Protein AF-A0A3D1H1G9-F1 (afdb_monomer_lite)

Secondary structure (DSSP, 8-state):
---EEEEEEEEEEEEE--TTS--EEEEEEEEEEEETT-SSEEEE--GGGTTTS-GGGEEEEEEETTTEEEEEESS-EEEEETTS-EEEEE-S--EEEEE-SSEEEEEETTEEEEEETTS-EEEEEEPPHHHHHHHHHHH-S----

Foldseek 3Di:
DFFFDDKDKAKDWDWDDDPPDDTDIKIFIFMWTDGVPDPGTDTAGQPVRIRVDDRQQFDDKADAAGFWIWTHGQFWIWIAGNNRDTLDIDDDDFDFQAHDNFWTWGDDPQKIWIAGSNRDTPDMDGHDPVRQVVSCVVVNHIPDD

pLDDT: mean 88.68, std 8.04, range [53.34, 97.0]

Radius of gyration: 16.79 Å; chains: 1; bounding box: 42×25×56 Å

Sequence (145 aa):
MKKIEDITVKMNSFGAYSPNDKQRKIFYPDIKVKYVGSKKKHSICIEQLIGRFKAEDLKSVAIIGDYYFILLFKIEWDIISSDGVLVKSMGPCGQIVGSDENSFTVRHHGVLTGYNIKGEILGERMLTPEEIAMCDEEFGKEIDE

Structure (mmCIF, N/CA/C/O backbone):
data_AF-A0A3D1H1G9-F1
#
_entry.id   AF-A0A3D1H1G9-F1
#
loop_
_atom_site.group_PDB
_atom_site.id
_atom_site.type_symbol
_atom_site.label_atom_id
_atom_site.label_alt_id
_atom_site.label_comp_id
_atom_site.label_asym_id
_atom_site.label_entity_id
_atom_site.label_seq_id
_atom_site.pdbx_PDB_ins_code
_atom_site.Cartn_x
_atom_site.Cartn_y
_atom_site.Cartn_z
_atom_site.occupancy
_atom_site.B_iso_or_equiv
_atom_site.auth_seq_id
_atom_site.auth_comp_id
_atom_site.auth_asym_id
_atom_site.auth_atom_id
_atom_site.pdbx_PDB_model_num
ATOM 1 N N . MET A 1 1 ? -15.861 -8.479 5.149 1.00 80.25 1 MET A N 1
ATOM 2 C CA . MET A 1 1 ? -15.251 -7.430 4.317 1.00 80.25 1 MET A CA 1
ATOM 3 C C . MET A 1 1 ? -16.271 -6.381 3.919 1.00 80.25 1 MET A C 1
ATOM 5 O O . MET A 1 1 ? -17.341 -6.719 3.420 1.00 80.25 1 MET A O 1
ATOM 9 N N . LYS A 1 2 ? -15.971 -5.115 4.208 1.00 89.25 2 LYS A N 1
ATOM 10 C CA . LYS A 1 2 ? -16.813 -3.955 3.875 1.00 89.25 2 LYS A CA 1
ATOM 11 C C . LYS A 1 2 ? -16.176 -3.198 2.717 1.00 89.25 2 LYS A C 1
ATOM 13 O O . LYS A 1 2 ? -14.962 -3.023 2.722 1.00 89.25 2 LYS A O 1
ATOM 18 N N . LYS A 1 3 ? -16.993 -2.720 1.773 1.00 94.50 3 LYS A N 1
ATOM 19 C CA . LYS A 1 3 ? -16.491 -1.931 0.644 1.00 94.50 3 LYS A CA 1
ATOM 20 C C . LYS A 1 3 ? -15.820 -0.657 1.139 1.00 94.50 3 LYS A C 1
ATOM 22 O O . LYS A 1 3 ? -16.415 0.080 1.931 1.00 94.50 3 LYS A O 1
ATOM 27 N N . ILE A 1 4 ? -14.602 -0.424 0.687 1.00 94.75 4 ILE A N 1
ATOM 28 C CA . ILE A 1 4 ? -13.795 0.746 0.992 1.00 94.75 4 ILE A CA 1
ATOM 29 C C . ILE A 1 4 ? -14.243 1.882 0.072 1.00 94.75 4 ILE A C 1
ATOM 31 O O . ILE A 1 4 ? -14.407 1.702 -1.125 1.00 94.75 4 ILE A O 1
ATOM 35 N N . GLU A 1 5 ? -14.468 3.053 0.653 1.00 94.81 5 GLU A N 1
ATOM 36 C CA . GLU A 1 5 ? -14.762 4.290 -0.073 1.00 94.81 5 GLU A CA 1
ATOM 37 C C . GLU A 1 5 ? -13.530 5.201 -0.116 1.00 94.81 5 GLU A C 1
ATOM 39 O O . GLU A 1 5 ? -13.273 5.856 -1.117 1.00 94.81 5 GLU A O 1
ATOM 44 N N . ASP A 1 6 ? -12.780 5.269 0.986 1.00 94.50 6 ASP A N 1
ATOM 45 C CA . ASP A 1 6 ? -11.625 6.153 1.130 1.00 94.50 6 ASP A CA 1
ATOM 46 C C . ASP A 1 6 ? -10.678 5.627 2.215 1.00 94.50 6 ASP A C 1
ATOM 48 O O . ASP A 1 6 ? -11.114 4.992 3.185 1.00 94.50 6 ASP A O 1
ATOM 52 N N . ILE A 1 7 ? -9.387 5.929 2.085 1.00 95.06 7 ILE A N 1
ATOM 53 C CA . ILE A 1 7 ? -8.357 5.557 3.052 1.00 95.06 7 ILE A CA 1
ATOM 54 C C . ILE A 1 7 ? -7.460 6.749 3.337 1.00 95.06 7 ILE A C 1
ATOM 56 O O . ILE A 1 7 ? -6.988 7.454 2.454 1.00 95.06 7 ILE A O 1
ATOM 60 N N . THR A 1 8 ? -7.168 6.947 4.615 1.00 94.25 8 THR A N 1
ATOM 61 C CA . THR A 1 8 ? -6.133 7.877 5.050 1.00 94.25 8 THR A CA 1
ATOM 62 C C . THR A 1 8 ? -5.156 7.149 5.940 1.00 94.25 8 THR A C 1
ATOM 64 O O . THR A 1 8 ? -5.565 6.489 6.891 1.00 94.25 8 THR A O 1
ATOM 67 N N . VAL A 1 9 ? -3.869 7.307 5.658 1.00 94.50 9 VAL A N 1
ATOM 68 C CA . VAL A 1 9 ? -2.802 6.689 6.440 1.00 94.50 9 VAL A CA 1
ATOM 69 C C . VAL A 1 9 ? -1.869 7.772 6.924 1.00 94.50 9 VAL A C 1
ATOM 71 O O . VAL A 1 9 ? -1.505 8.681 6.179 1.00 94.50 9 VAL A O 1
ATOM 74 N N . LYS A 1 10 ? -1.491 7.677 8.194 1.00 92.88 10 LYS A N 1
ATOM 75 C CA . LYS A 1 10 ? -0.476 8.534 8.787 1.00 92.88 10 LYS A CA 1
ATOM 76 C C . LYS A 1 10 ? 0.495 7.684 9.582 1.00 92.88 10 LYS A C 1
ATOM 78 O O . LYS A 1 10 ? 0.080 6.888 10.417 1.00 92.88 10 LYS A O 1
ATOM 83 N N . MET A 1 11 ? 1.787 7.913 9.387 1.00 93.94 11 MET A N 1
ATOM 84 C CA . MET A 1 11 ? 2.800 7.318 10.249 1.00 93.94 11 MET A CA 1
ATOM 85 C C . MET A 1 11 ? 2.835 8.061 11.586 1.00 93.94 11 MET A C 1
ATOM 87 O O . MET A 1 11 ? 3.208 9.235 11.660 1.00 93.94 11 MET A O 1
ATOM 91 N N . ASN A 1 12 ? 2.423 7.372 12.645 1.00 93.00 12 ASN A N 1
ATOM 92 C CA . ASN A 1 12 ? 2.521 7.838 14.020 1.00 93.00 12 ASN A CA 1
ATOM 93 C C . ASN A 1 12 ? 3.693 7.145 14.718 1.00 93.00 12 ASN A C 1
ATOM 95 O O . ASN A 1 12 ? 4.363 6.276 14.162 1.00 93.00 12 ASN A O 1
ATOM 99 N N . SER A 1 13 ? 3.974 7.562 15.948 1.00 92.56 13 SER A N 1
ATOM 100 C CA . SER A 1 13 ? 5.076 7.004 16.719 1.00 92.56 13 SER A CA 1
ATOM 101 C C . SER A 1 13 ? 4.823 7.067 18.210 1.00 92.56 13 SER A C 1
ATOM 103 O O . SER A 1 13 ? 4.191 8.014 18.679 1.00 92.56 13 SER A O 1
ATOM 105 N N . PHE A 1 14 ? 5.415 6.141 18.949 1.00 91.12 14 PHE A N 1
ATOM 106 C CA . PHE A 1 14 ? 5.493 6.176 20.403 1.00 91.12 14 PHE A CA 1
ATOM 107 C C . PHE A 1 14 ? 6.935 5.939 20.864 1.00 91.12 14 PHE A C 1
ATOM 109 O O . PHE A 1 14 ? 7.760 5.380 20.138 1.00 91.12 14 PHE A O 1
ATOM 116 N N . GLY A 1 15 ? 7.262 6.420 22.062 1.00 88.81 15 GLY A N 1
ATOM 117 C CA . GLY A 1 15 ? 8.548 6.141 22.692 1.00 88.81 15 GLY A CA 1
ATOM 118 C C . GLY A 1 15 ? 8.506 4.793 23.402 1.00 88.81 15 GLY A C 1
ATOM 119 O O . GLY A 1 15 ? 7.584 4.541 24.173 1.00 88.81 15 GLY A O 1
ATOM 120 N N . ALA A 1 16 ? 9.510 3.955 23.175 1.00 82.62 16 ALA A N 1
ATOM 121 C CA . ALA A 1 16 ? 9.733 2.729 23.925 1.00 82.62 16 ALA A CA 1
ATOM 122 C C . ALA A 1 16 ? 11.033 2.845 24.727 1.00 82.62 16 ALA A C 1
ATOM 124 O O . ALA A 1 16 ? 12.077 3.249 24.204 1.00 82.62 16 ALA A O 1
ATOM 125 N N . TYR A 1 17 ? 10.953 2.493 26.009 1.00 76.81 17 TYR A N 1
ATOM 126 C CA . TYR A 1 17 ? 12.109 2.389 26.889 1.00 76.81 17 TYR A CA 1
ATOM 127 C C . TYR A 1 17 ? 12.576 0.939 26.918 1.00 76.81 17 TYR A C 1
ATOM 129 O O . TYR A 1 17 ? 11.800 0.039 27.226 1.00 76.81 17 TYR A O 1
ATOM 137 N N . SER A 1 18 ? 13.851 0.727 26.609 1.00 64.88 18 SER A N 1
ATOM 138 C CA . SER A 1 18 ? 14.534 -0.533 26.881 1.00 64.88 18 SER A CA 1
ATOM 139 C C . SER A 1 18 ? 15.472 -0.300 28.070 1.00 64.88 18 SER A C 1
ATOM 141 O O . SER A 1 18 ? 16.155 0.726 28.073 1.00 64.88 18 SER A O 1
ATOM 143 N N . PRO A 1 19 ? 15.529 -1.200 29.074 1.00 66.06 19 PRO A N 1
ATOM 144 C CA . PRO A 1 19 ? 16.306 -0.997 30.302 1.00 66.06 19 PRO A CA 1
ATOM 145 C C . PRO A 1 19 ? 17.793 -0.669 30.087 1.00 66.06 19 PRO A C 1
ATOM 147 O O . PRO A 1 19 ? 18.409 -0.072 30.961 1.00 66.06 19 PRO A O 1
ATOM 150 N N . ASN A 1 20 ? 18.349 -1.023 28.922 1.00 69.44 20 ASN A N 1
ATOM 151 C CA . ASN A 1 20 ? 19.767 -0.855 28.587 1.00 69.44 20 ASN A CA 1
ATOM 152 C C . ASN A 1 20 ? 20.024 0.091 27.402 1.00 69.44 20 ASN A C 1
ATOM 154 O O . ASN A 1 20 ? 21.139 0.122 26.887 1.00 69.44 20 ASN A O 1
ATOM 158 N N . ASP A 1 21 ? 19.020 0.834 26.932 1.00 61.75 21 ASP A N 1
ATOM 159 C CA . ASP A 1 21 ? 19.120 1.564 25.668 1.00 61.75 21 ASP A CA 1
ATOM 160 C C . ASP A 1 21 ? 18.569 2.991 25.757 1.00 61.75 21 ASP A C 1
ATOM 162 O O . ASP A 1 21 ? 17.674 3.294 26.549 1.00 61.75 21 ASP A O 1
ATOM 166 N N . LYS A 1 22 ? 19.083 3.883 24.899 1.00 66.00 22 LYS A N 1
ATOM 167 C CA . LYS A 1 22 ? 18.482 5.214 24.706 1.00 66.00 22 LYS A CA 1
ATOM 168 C C . LYS A 1 22 ? 17.040 5.037 24.218 1.00 66.00 22 LYS A C 1
ATOM 170 O O . LYS A 1 22 ? 16.770 4.135 23.428 1.00 66.00 22 LYS A O 1
ATOM 175 N N . GLN A 1 23 ? 16.128 5.904 24.669 1.00 71.38 23 GLN A N 1
ATOM 176 C CA . GLN A 1 23 ? 14.717 5.908 24.261 1.00 71.38 23 GLN A CA 1
ATOM 177 C C . GLN A 1 23 ? 14.596 5.743 22.737 1.00 71.38 23 GLN A C 1
ATOM 179 O O . GLN A 1 23 ? 15.101 6.574 21.978 1.00 71.38 23 GLN A O 1
ATOM 184 N N . ARG A 1 24 ? 13.941 4.668 22.285 1.00 83.06 24 ARG A N 1
ATOM 185 C CA . ARG A 1 24 ? 13.747 4.394 20.856 1.00 83.06 24 ARG A CA 1
ATOM 186 C C . ARG A 1 24 ? 12.355 4.841 20.437 1.00 83.06 24 ARG A C 1
ATOM 188 O O . ARG A 1 24 ? 11.373 4.589 21.131 1.00 83.06 24 ARG A O 1
ATOM 195 N N . LYS A 1 25 ? 12.270 5.516 19.293 1.00 89.31 25 LYS A N 1
ATOM 196 C CA . LYS A 1 25 ? 11.001 5.911 18.680 1.00 89.31 25 LYS A CA 1
ATOM 197 C C . LYS A 1 25 ? 10.532 4.776 17.774 1.00 89.31 25 LYS A C 1
ATOM 199 O O . LYS A 1 25 ? 11.193 4.479 16.785 1.00 89.31 25 LYS A O 1
ATOM 204 N N . ILE A 1 26 ? 9.421 4.143 18.133 1.00 91.62 26 ILE A N 1
ATOM 205 C CA . ILE A 1 26 ? 8.787 3.089 17.338 1.00 91.62 26 ILE A CA 1
ATOM 206 C C . ILE A 1 26 ? 7.676 3.734 16.521 1.00 91.62 26 ILE A C 1
ATOM 208 O O . ILE A 1 26 ? 6.853 4.472 17.063 1.00 91.62 26 ILE A O 1
ATOM 212 N N . PHE A 1 27 ? 7.679 3.485 15.217 1.00 93.50 27 PHE A N 1
ATOM 213 C CA . PHE A 1 27 ? 6.706 4.028 14.276 1.00 93.50 27 PHE A CA 1
ATOM 214 C C . PHE A 1 27 ? 5.666 2.975 13.898 1.00 93.50 27 PHE A C 1
ATOM 216 O O . PHE A 1 27 ? 5.946 1.781 13.945 1.00 93.50 27 PHE A O 1
ATOM 223 N N . TYR A 1 28 ? 4.465 3.412 13.540 1.00 92.94 28 TYR A N 1
ATOM 224 C CA . TYR A 1 28 ? 3.392 2.536 13.077 1.00 92.94 28 TYR A CA 1
ATOM 225 C C . TYR A 1 28 ? 2.422 3.303 12.165 1.00 92.94 28 TYR A C 1
ATOM 227 O O . TYR A 1 28 ? 2.249 4.516 12.348 1.00 92.94 28 TYR A O 1
ATOM 235 N N . PRO A 1 29 ? 1.769 2.628 11.206 1.00 93.88 29 PRO A N 1
ATOM 236 C CA . PRO A 1 29 ? 0.727 3.243 10.398 1.00 93.88 29 PRO A CA 1
ATOM 237 C C . PRO A 1 29 ? -0.591 3.328 11.188 1.00 93.88 29 PRO A C 1
ATOM 239 O O . PRO A 1 29 ? -1.151 2.315 11.597 1.00 93.88 29 PRO A O 1
ATOM 242 N N . ASP A 1 30 ? -1.103 4.542 11.393 1.00 93.44 30 ASP A N 1
ATOM 243 C CA . ASP A 1 30 ? -2.493 4.794 11.792 1.00 93.44 30 ASP A CA 1
ATOM 244 C C . ASP A 1 30 ? -3.345 4.872 10.526 1.00 93.44 30 ASP A C 1
ATOM 246 O O . ASP A 1 30 ? -3.263 5.839 9.759 1.00 93.44 30 ASP A O 1
ATOM 250 N N . ILE A 1 31 ? -4.124 3.819 10.292 1.00 95.44 31 ILE A N 1
ATOM 251 C CA . ILE A 1 31 ? -4.928 3.647 9.087 1.00 95.44 31 ILE A CA 1
ATOM 252 C C . ILE A 1 31 ? -6.373 3.978 9.426 1.00 95.44 31 ILE A C 1
ATOM 254 O O . ILE A 1 31 ? -6.962 3.414 10.344 1.00 95.44 31 ILE A O 1
ATOM 258 N N . LYS A 1 32 ? -6.974 4.883 8.661 1.00 95.62 32 LYS A N 1
ATOM 259 C CA . LYS A 1 32 ? -8.375 5.279 8.791 1.00 95.62 32 LYS A CA 1
ATOM 260 C C . LYS A 1 32 ? -9.117 4.954 7.511 1.00 95.62 32 LYS A C 1
ATOM 262 O O . LYS A 1 32 ? -8.904 5.609 6.494 1.00 95.62 32 LYS A O 1
ATOM 267 N N . VAL A 1 33 ? -10.029 3.995 7.592 1.00 96.12 33 VAL A N 1
ATOM 268 C CA . VAL A 1 33 ? -10.814 3.509 6.455 1.00 96.12 33 VAL A CA 1
ATOM 269 C C . VAL A 1 33 ? -12.237 4.047 6.537 1.00 96.12 33 VAL A C 1
ATOM 271 O O . VAL A 1 33 ? -12.926 3.889 7.550 1.00 96.12 33 VAL A O 1
ATOM 274 N N . LYS A 1 34 ? -12.698 4.705 5.475 1.00 97.00 34 LYS A N 1
ATOM 275 C CA . LYS A 1 34 ? -14.111 5.019 5.266 1.00 97.00 34 LYS A CA 1
ATOM 276 C C . LYS A 1 34 ? -14.720 3.882 4.457 1.00 97.00 34 LYS A C 1
ATOM 278 O O . LYS A 1 34 ? -14.226 3.572 3.380 1.00 97.00 34 LYS A O 1
ATOM 283 N N . TYR A 1 35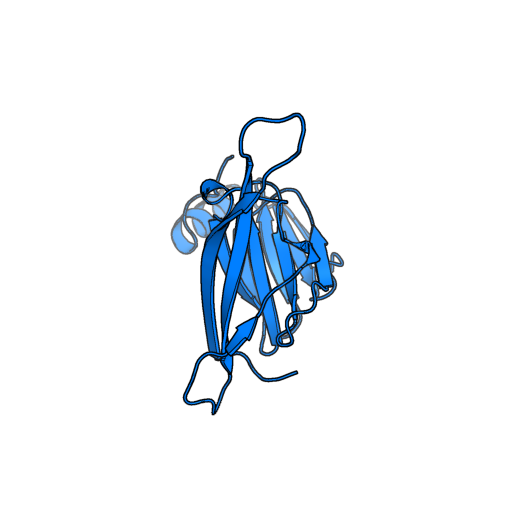 ? -15.784 3.277 4.969 1.00 96.50 35 TYR A N 1
ATOM 284 C CA . TYR A 1 35 ? -16.537 2.273 4.221 1.00 96.50 35 TYR A CA 1
ATOM 285 C C . TYR A 1 35 ? -17.757 2.899 3.562 1.00 96.50 35 TYR A C 1
ATOM 287 O O . TYR A 1 35 ? -18.361 3.808 4.138 1.00 96.50 35 TYR A O 1
ATOM 295 N N . VAL A 1 36 ? -18.174 2.339 2.430 1.00 95.06 36 VAL A N 1
ATOM 296 C CA . VAL A 1 36 ? -19.409 2.729 1.745 1.00 95.06 36 VAL A CA 1
ATOM 297 C C . VAL A 1 36 ? -20.591 2.640 2.716 1.00 95.06 36 VAL A C 1
ATOM 299 O O . VAL A 1 36 ? -20.786 1.638 3.407 1.00 95.06 36 VAL A O 1
ATOM 302 N N . GLY A 1 37 ? -21.367 3.721 2.805 1.00 94.62 37 GLY A N 1
ATOM 303 C CA . GLY A 1 37 ? -22.505 3.838 3.725 1.00 94.62 37 GLY A CA 1
ATOM 304 C C . GLY A 1 37 ? -22.134 4.172 5.178 1.00 94.62 37 GLY A C 1
ATOM 305 O O . GLY A 1 37 ? -23.025 4.395 6.000 1.00 94.62 37 GLY A O 1
ATOM 306 N N . SER A 1 38 ? -20.845 4.264 5.520 1.00 94.56 38 SER A N 1
ATOM 307 C CA . SER A 1 38 ? -20.396 4.708 6.842 1.00 94.56 38 SER A CA 1
ATOM 308 C C . SER A 1 38 ? -20.275 6.230 6.903 1.00 94.56 38 SER A C 1
ATOM 310 O O . SER A 1 38 ? -19.603 6.861 6.091 1.00 94.56 38 SER A O 1
ATOM 312 N N . LYS A 1 39 ? -20.851 6.840 7.946 1.00 93.44 39 LYS A N 1
ATOM 313 C CA . LYS A 1 39 ? -20.690 8.282 8.215 1.00 93.44 39 LYS A CA 1
ATOM 314 C C . LYS A 1 39 ? -19.319 8.642 8.797 1.00 93.44 39 LYS A C 1
ATOM 316 O O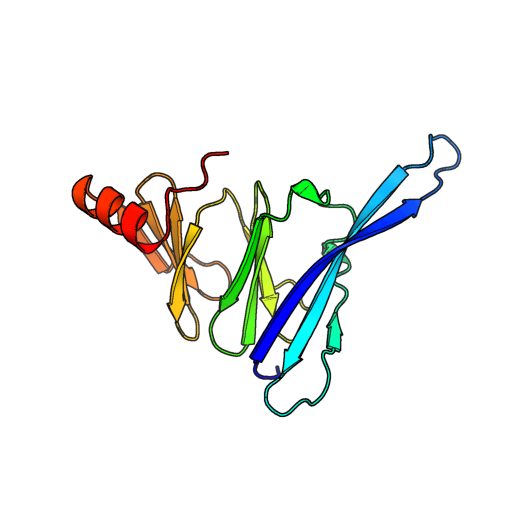 . LYS A 1 39 ? -18.938 9.807 8.780 1.00 93.44 39 LYS A O 1
ATOM 321 N N . LYS A 1 40 ? -18.604 7.66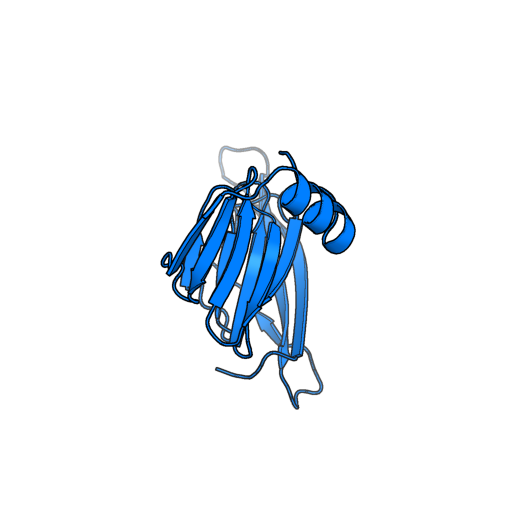8 9.368 1.00 94.06 40 LYS A N 1
ATOM 322 C CA . LYS A 1 40 ? -17.326 7.872 10.068 1.00 94.06 40 LYS A CA 1
ATOM 323 C C . LYS A 1 40 ? -16.241 6.958 9.503 1.00 94.06 40 LYS A C 1
ATOM 325 O O . LYS A 1 40 ? -16.541 5.856 9.038 1.00 94.06 40 LYS A O 1
ATOM 330 N N . LYS A 1 41 ? -14.990 7.414 9.592 1.00 94.69 41 LYS A N 1
ATOM 331 C CA . LYS A 1 41 ? -13.809 6.578 9.355 1.00 94.69 41 LYS A CA 1
ATOM 332 C C . LYS A 1 41 ? -13.559 5.678 10.562 1.00 94.69 41 LYS A C 1
ATOM 334 O O . LYS A 1 41 ? -13.711 6.118 11.702 1.00 94.69 41 LYS A O 1
ATOM 339 N N . HIS A 1 42 ? -13.174 4.440 10.297 1.00 93.56 42 HIS A N 1
ATOM 340 C CA . HIS A 1 42 ? -12.794 3.442 11.291 1.00 93.56 42 HIS A CA 1
ATOM 341 C C . HIS A 1 42 ? -11.274 3.374 11.346 1.00 93.56 42 HIS A C 1
ATOM 343 O O . HIS A 1 42 ? -10.634 3.358 10.298 1.00 93.56 42 HIS A O 1
ATOM 349 N N . SER A 1 43 ? -10.705 3.382 12.549 1.00 92.88 43 SER A N 1
ATOM 350 C CA . SER A 1 43 ? -9.260 3.219 12.723 1.00 92.88 43 SER A CA 1
ATOM 351 C C . SER A 1 43 ? -8.922 1.730 12.736 1.00 92.88 43 SER A C 1
ATOM 353 O O . SER A 1 43 ? -9.624 0.941 13.371 1.00 92.88 43 SER A O 1
ATOM 355 N N . ILE A 1 44 ? -7.875 1.366 12.008 1.00 91.44 44 ILE A N 1
ATOM 356 C CA . ILE A 1 44 ? -7.324 0.022 11.919 1.00 91.44 44 ILE A CA 1
ATOM 357 C C . ILE A 1 44 ? -5.875 0.103 12.384 1.00 91.44 44 ILE A C 1
ATOM 359 O O . ILE A 1 44 ? -5.095 0.917 11.889 1.00 91.44 44 ILE A O 1
ATOM 363 N N . CYS A 1 45 ? -5.528 -0.768 13.326 1.00 86.81 45 CYS A N 1
ATOM 364 C CA . CYS A 1 45 ? -4.151 -1.017 13.721 1.00 86.81 45 CYS A CA 1
ATOM 365 C C . CYS A 1 45 ? -3.715 -2.353 13.121 1.00 86.81 45 CYS A C 1
ATOM 367 O O . CYS A 1 45 ? -4.438 -3.341 13.247 1.00 86.81 45 CYS A O 1
ATOM 369 N N . ILE A 1 46 ? -2.544 -2.380 12.489 1.00 90.50 46 ILE A N 1
ATOM 370 C CA . ILE A 1 46 ? -1.949 -3.604 11.947 1.00 90.50 46 ILE A CA 1
ATOM 371 C C . ILE A 1 46 ? -0.683 -3.868 12.742 1.00 90.50 46 ILE A C 1
ATOM 373 O O . ILE A 1 46 ? 0.357 -3.255 12.501 1.00 90.50 46 ILE A O 1
ATOM 377 N N . GLU A 1 47 ? -0.787 -4.756 13.726 1.00 89.31 47 GLU A N 1
ATOM 378 C CA . GLU A 1 47 ? 0.285 -5.020 14.689 1.00 89.31 47 GLU A CA 1
ATOM 379 C C . GLU A 1 47 ? 1.577 -5.476 14.004 1.00 89.31 47 GLU A C 1
ATOM 381 O O . GLU A 1 47 ? 2.667 -5.071 14.401 1.00 89.31 47 GLU A O 1
ATOM 386 N N . GLN A 1 48 ? 1.451 -6.234 12.911 1.00 92.00 48 GLN A N 1
ATOM 387 C CA . GLN A 1 48 ? 2.572 -6.711 12.105 1.00 92.00 48 GLN A CA 1
ATOM 388 C C . GLN A 1 48 ? 3.384 -5.576 11.469 1.00 92.00 48 GLN A C 1
ATOM 390 O O . GLN A 1 48 ? 4.497 -5.834 11.026 1.00 92.00 48 GLN A O 1
ATOM 395 N N . LEU A 1 49 ? 2.848 -4.351 11.385 1.00 91.50 49 LEU A N 1
ATOM 396 C CA . LEU A 1 49 ? 3.529 -3.189 10.799 1.00 91.50 49 LEU A CA 1
ATOM 397 C C . LEU A 1 49 ? 4.228 -2.301 11.833 1.00 91.50 49 LEU A C 1
ATOM 399 O O . LEU A 1 49 ? 4.980 -1.394 11.469 1.00 91.50 49 LEU A O 1
ATOM 403 N N . ILE A 1 50 ? 4.014 -2.554 13.126 1.00 92.25 50 ILE A N 1
ATOM 404 C CA . ILE A 1 50 ? 4.594 -1.746 14.198 1.00 92.25 50 ILE A CA 1
ATOM 405 C C . ILE A 1 50 ? 6.115 -1.933 14.221 1.00 92.25 50 ILE A C 1
ATOM 407 O O . ILE A 1 50 ? 6.634 -3.033 14.377 1.00 92.25 50 ILE A O 1
ATOM 411 N N . GLY A 1 51 ? 6.841 -0.826 14.092 1.00 91.19 51 GLY A N 1
ATOM 412 C CA . GLY A 1 51 ? 8.297 -0.767 14.159 1.00 91.19 51 GLY A CA 1
ATOM 413 C C . GLY A 1 51 ? 9.034 -1.210 12.898 1.00 91.19 51 GLY A C 1
ATOM 414 O O . GLY A 1 51 ? 10.261 -1.157 12.908 1.00 91.19 51 GLY A O 1
ATOM 415 N N . ARG A 1 52 ? 8.331 -1.605 11.825 1.00 91.25 52 ARG A N 1
ATOM 416 C CA . ARG A 1 52 ? 8.968 -2.025 10.561 1.00 91.25 52 ARG A CA 1
ATOM 417 C C . ARG A 1 52 ? 9.545 -0.858 9.762 1.00 91.25 52 ARG A C 1
ATOM 419 O O . ARG A 1 52 ? 10.651 -0.973 9.248 1.00 91.25 52 ARG A O 1
ATOM 426 N N . PHE A 1 53 ? 8.825 0.262 9.709 1.00 90.44 53 PHE A N 1
ATOM 427 C CA . PHE A 1 53 ? 9.159 1.416 8.867 1.00 90.44 53 PHE A CA 1
ATOM 428 C C . PHE A 1 53 ? 9.171 2.715 9.645 1.00 90.44 53 PHE A C 1
ATOM 430 O O . PHE A 1 53 ? 8.425 2.880 10.608 1.00 90.44 53 PHE A O 1
ATOM 437 N N . LYS A 1 54 ? 9.983 3.669 9.193 1.00 92.00 54 LYS A N 1
ATOM 438 C CA . LYS A 1 54 ? 9.953 5.056 9.653 1.00 92.00 54 LYS A CA 1
ATOM 439 C C . LYS A 1 54 ? 8.851 5.834 8.943 1.00 92.00 54 LYS A C 1
ATOM 441 O O . LYS A 1 54 ? 8.274 5.403 7.952 1.00 92.00 54 LYS A O 1
ATOM 446 N N . ALA A 1 55 ? 8.583 7.040 9.441 1.00 89.81 55 ALA A N 1
ATOM 447 C CA . ALA A 1 55 ? 7.584 7.915 8.836 1.00 89.81 55 ALA A CA 1
ATOM 448 C C . ALA A 1 55 ? 7.894 8.297 7.377 1.00 89.81 55 ALA A C 1
ATOM 450 O O . ALA A 1 55 ? 6.971 8.406 6.579 1.00 89.81 55 ALA A O 1
ATOM 451 N N . GLU A 1 56 ? 9.172 8.481 7.042 1.00 90.06 56 GLU A N 1
ATOM 452 C CA . GLU A 1 56 ? 9.656 8.864 5.703 1.00 90.06 56 GLU A CA 1
ATOM 453 C C . GLU A 1 56 ? 9.592 7.738 4.662 1.00 90.06 56 GLU A C 1
ATOM 455 O O . GLU A 1 56 ? 9.712 7.997 3.462 1.00 90.06 56 GLU A O 1
ATOM 460 N N . ASP A 1 57 ? 9.384 6.500 5.118 1.00 90.19 57 ASP A N 1
ATOM 461 C CA . ASP A 1 57 ? 9.343 5.337 4.241 1.00 90.19 57 ASP A CA 1
ATOM 462 C C . ASP A 1 57 ? 7.984 5.191 3.555 1.00 90.19 57 ASP A C 1
ATOM 464 O O . ASP A 1 57 ? 7.940 4.625 2.472 1.00 90.19 57 ASP A O 1
ATOM 468 N N . LEU A 1 58 ? 6.884 5.702 4.125 1.00 90.31 58 LEU A N 1
ATOM 469 C CA . LEU A 1 58 ? 5.565 5.641 3.484 1.00 90.31 58 LEU A CA 1
ATOM 470 C C . LEU A 1 58 ? 5.528 6.581 2.267 1.00 90.31 58 LEU A C 1
ATOM 472 O O . LEU A 1 58 ? 5.629 7.799 2.416 1.00 90.31 58 LEU A O 1
ATOM 476 N N . LYS A 1 59 ? 5.355 6.016 1.070 1.00 87.12 59 LYS A N 1
ATOM 477 C CA . LYS A 1 59 ? 5.326 6.744 -0.207 1.00 87.12 59 LYS A CA 1
ATOM 478 C C . LYS A 1 59 ? 3.915 7.049 -0.674 1.00 87.12 59 LYS A C 1
ATOM 480 O O . LYS A 1 59 ? 3.622 8.190 -1.020 1.00 87.12 59 LYS A O 1
ATOM 485 N N . SER A 1 60 ? 3.040 6.050 -0.690 1.00 85.50 60 SER A N 1
ATOM 486 C CA . SER A 1 60 ? 1.668 6.226 -1.161 1.00 85.50 60 SER A CA 1
ATOM 487 C C . SER A 1 60 ? 0.731 5.156 -0.609 1.00 85.50 60 SER A C 1
ATOM 489 O O . SER A 1 60 ? 1.141 4.218 0.078 1.00 85.50 60 SER A O 1
ATOM 491 N N . VAL A 1 61 ? -0.559 5.340 -0.880 1.00 90.06 61 VAL A N 1
ATOM 492 C CA . VAL A 1 61 ? -1.625 4.399 -0.547 1.00 90.06 61 VAL A CA 1
ATOM 493 C C . VAL A 1 61 ? -2.532 4.286 -1.760 1.00 90.06 61 VAL A C 1
ATOM 495 O O . VAL A 1 61 ? -2.882 5.308 -2.349 1.00 90.06 61 VAL A O 1
ATOM 498 N N . ALA A 1 62 ? -2.930 3.068 -2.112 1.00 89.00 62 ALA A N 1
ATOM 499 C CA . ALA A 1 62 ? -3.853 2.813 -3.214 1.00 89.00 62 ALA A CA 1
ATOM 500 C C . ALA A 1 62 ? -4.954 1.847 -2.773 1.00 89.00 62 ALA A C 1
ATOM 502 O O . ALA A 1 62 ? -4.682 0.880 -2.066 1.00 89.00 62 ALA A O 1
ATOM 503 N N . ILE A 1 63 ? -6.194 2.098 -3.188 1.00 91.56 63 ILE A N 1
ATOM 504 C CA . ILE A 1 63 ? -7.304 1.153 -3.017 1.00 91.56 63 ILE A CA 1
ATOM 505 C C . ILE A 1 63 ? -7.308 0.229 -4.234 1.00 91.56 63 ILE A C 1
ATOM 507 O O . ILE A 1 63 ? -7.230 0.711 -5.360 1.00 91.56 63 ILE A O 1
ATOM 511 N N . ILE A 1 64 ? -7.392 -1.080 -4.002 1.00 89.12 64 ILE A N 1
ATOM 512 C CA . ILE A 1 64 ? -7.473 -2.100 -5.048 1.00 89.12 64 ILE A CA 1
ATOM 513 C C . ILE A 1 64 ? -8.848 -2.757 -4.973 1.00 89.12 64 ILE A C 1
ATOM 515 O O . ILE A 1 64 ? -9.199 -3.392 -3.968 1.00 89.12 64 ILE A O 1
ATOM 519 N N . GLY A 1 65 ? -9.616 -2.609 -6.050 1.00 85.62 65 GLY A N 1
ATOM 520 C CA . GLY A 1 65 ? -11.005 -3.037 -6.097 1.00 85.62 65 GLY A CA 1
ATOM 521 C C . GLY A 1 65 ? -11.831 -2.411 -4.974 1.00 85.62 65 GLY A C 1
ATOM 522 O O . GLY A 1 65 ? -11.635 -1.260 -4.594 1.00 85.62 65 GLY A O 1
ATOM 523 N N . ASP A 1 66 ? -12.749 -3.191 -4.414 1.00 90.44 66 ASP A N 1
ATOM 524 C CA . ASP A 1 66 ? -13.659 -2.707 -3.372 1.00 90.44 66 ASP A CA 1
ATOM 525 C C . ASP A 1 66 ? -13.176 -3.005 -1.946 1.00 90.44 66 ASP A C 1
ATOM 527 O O . ASP A 1 66 ? -13.701 -2.454 -0.980 1.00 90.44 66 ASP A O 1
ATOM 531 N N . TYR A 1 67 ? -12.237 -3.935 -1.779 1.00 92.94 67 TYR A N 1
ATOM 532 C CA . TYR A 1 67 ? -12.043 -4.630 -0.502 1.00 92.94 67 TYR A CA 1
ATOM 533 C C . TYR A 1 67 ? -10.597 -4.691 -0.030 1.00 92.94 67 TYR A C 1
ATOM 535 O O . TYR A 1 67 ? -10.348 -5.213 1.056 1.00 92.94 67 TYR A O 1
ATOM 543 N N . TYR A 1 68 ? -9.653 -4.181 -0.811 1.00 94.75 68 TYR A N 1
ATOM 544 C CA . TYR A 1 68 ? 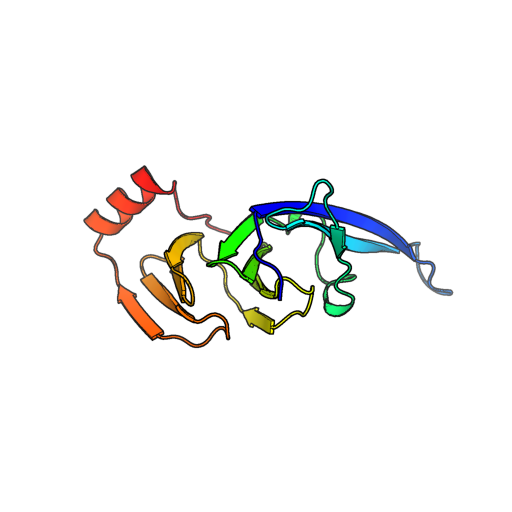-8.237 -4.233 -0.484 1.00 94.75 68 TYR A CA 1
ATOM 545 C C . TYR A 1 68 ? -7.604 -2.868 -0.674 1.00 94.75 68 TYR A C 1
ATOM 547 O O . TYR A 1 68 ? -8.106 -2.003 -1.389 1.00 94.75 68 TYR A O 1
ATOM 555 N N . PHE A 1 69 ? -6.478 -2.673 -0.014 1.00 93.50 69 PHE A N 1
ATOM 556 C CA . PHE A 1 69 ? -5.634 -1.523 -0.235 1.00 93.50 69 PHE A CA 1
ATOM 557 C C . PHE A 1 69 ? -4.180 -1.884 -0.032 1.00 93.50 69 PHE A C 1
ATOM 559 O O . PHE A 1 69 ? -3.848 -2.884 0.601 1.00 93.50 69 PHE A O 1
ATOM 566 N N . ILE A 1 70 ? -3.323 -1.046 -0.587 1.00 92.38 70 ILE A N 1
ATOM 567 C CA . ILE A 1 70 ? -1.887 -1.208 -0.561 1.00 92.38 70 ILE A CA 1
ATOM 568 C C . ILE A 1 70 ? -1.279 -0.019 0.164 1.00 92.38 70 ILE A C 1
ATOM 570 O O . ILE A 1 70 ? -1.614 1.129 -0.137 1.00 92.38 70 ILE A O 1
ATOM 574 N N . LEU A 1 71 ? -0.368 -0.296 1.094 1.00 92.69 71 LEU A N 1
ATOM 575 C CA . LEU A 1 71 ? 0.600 0.691 1.569 1.00 92.69 71 LEU A CA 1
ATOM 576 C C . LEU A 1 71 ? 1.879 0.517 0.765 1.00 92.69 71 LEU A C 1
ATOM 578 O O . LEU A 1 71 ? 2.473 -0.556 0.805 1.00 92.69 71 LEU A O 1
ATOM 582 N N . LEU A 1 72 ? 2.292 1.556 0.046 1.00 89.56 72 LEU A N 1
ATOM 583 C CA . LEU A 1 72 ? 3.574 1.578 -0.645 1.00 89.56 72 LEU A CA 1
ATOM 584 C C . LEU A 1 72 ? 4.607 2.232 0.271 1.00 89.56 72 LEU A C 1
ATOM 586 O O . LEU A 1 72 ? 4.495 3.420 0.589 1.00 89.56 72 LEU A O 1
ATOM 590 N N . PHE A 1 73 ? 5.607 1.464 0.686 1.00 88.12 73 PHE A N 1
ATOM 591 C CA . PHE A 1 73 ? 6.781 1.946 1.404 1.00 88.12 73 PHE A CA 1
ATOM 592 C C . PHE A 1 73 ? 7.968 2.120 0.449 1.00 88.12 73 PHE A C 1
ATOM 594 O O . PHE A 1 73 ? 7.871 1.849 -0.744 1.00 88.12 73 PHE A O 1
ATOM 601 N N . LYS A 1 74 ? 9.108 2.605 0.955 1.00 84.06 74 LYS A N 1
ATOM 602 C CA . LYS A 1 74 ? 10.296 2.858 0.130 1.00 84.06 74 LYS A CA 1
ATOM 603 C C . LYS A 1 74 ? 10.809 1.584 -0.554 1.0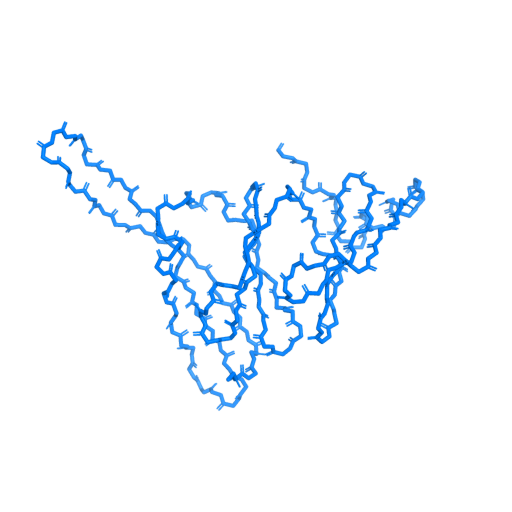0 84.06 74 LYS A C 1
ATOM 605 O O . LYS A 1 74 ? 11.178 1.653 -1.714 1.00 84.06 74 LYS A O 1
ATOM 610 N N . ILE A 1 75 ? 10.829 0.463 0.165 1.00 82.94 75 ILE A N 1
ATOM 611 C CA . ILE A 1 75 ? 11.468 -0.793 -0.274 1.00 82.94 75 ILE A CA 1
ATOM 612 C C . ILE A 1 75 ? 10.489 -1.962 -0.434 1.00 82.94 75 ILE A C 1
ATOM 614 O O . ILE A 1 75 ? 10.870 -3.039 -0.887 1.00 82.94 75 ILE A O 1
ATOM 618 N N . GLU A 1 76 ? 9.240 -1.779 -0.012 1.00 87.75 76 GLU A N 1
ATOM 619 C CA . GLU A 1 76 ? 8.218 -2.815 -0.056 1.00 87.75 76 GLU A CA 1
ATOM 620 C C . GLU A 1 76 ? 6.810 -2.231 -0.154 1.00 87.75 76 GLU A C 1
ATOM 622 O O . GLU A 1 76 ? 6.587 -1.030 -0.016 1.00 87.75 76 GLU A O 1
ATOM 627 N N . TRP A 1 77 ? 5.844 -3.114 -0.344 1.00 89.50 77 TRP A N 1
ATOM 628 C CA . TRP A 1 77 ? 4.433 -2.800 -0.380 1.00 89.50 77 TRP A CA 1
ATOM 629 C C . TRP A 1 77 ? 3.641 -3.899 0.315 1.00 89.50 77 TRP A C 1
ATOM 631 O O . TRP A 1 77 ? 3.936 -5.091 0.183 1.00 89.50 77 TRP A O 1
ATOM 641 N N . ASP A 1 78 ? 2.636 -3.472 1.070 1.00 93.25 78 ASP A N 1
ATOM 642 C CA . ASP A 1 78 ? 1.805 -4.331 1.902 1.00 93.25 78 ASP A CA 1
ATOM 643 C C . ASP A 1 78 ? 0.371 -4.332 1.387 1.00 93.25 78 ASP A C 1
ATOM 645 O O . ASP A 1 78 ? -0.296 -3.296 1.398 1.00 93.25 78 ASP A O 1
ATOM 649 N N . ILE A 1 79 ? -0.122 -5.504 0.987 1.00 94.06 79 ILE A N 1
ATOM 650 C CA . ILE A 1 79 ? -1.521 -5.711 0.612 1.00 94.06 79 ILE A CA 1
ATOM 651 C C . ILE A 1 79 ? -2.318 -5.993 1.877 1.00 94.06 79 ILE A C 1
ATOM 653 O O . ILE A 1 79 ? -2.040 -6.945 2.611 1.00 94.06 79 ILE A O 1
ATOM 657 N N . ILE A 1 80 ? -3.339 -5.184 2.123 1.00 95.12 80 ILE A N 1
ATOM 658 C CA . ILE A 1 80 ? -4.157 -5.243 3.325 1.00 95.12 80 ILE A CA 1
ATOM 659 C C . ILE A 1 80 ? -5.625 -5.329 2.928 1.00 95.12 80 ILE A C 1
ATOM 661 O O . ILE A 1 80 ? -6.121 -4.630 2.048 1.00 95.12 80 ILE A O 1
ATOM 665 N N . SER A 1 81 ? -6.333 -6.221 3.602 1.00 94.31 81 SER A N 1
ATOM 666 C CA . SER A 1 81 ? -7.773 -6.391 3.448 1.00 94.31 81 SER A CA 1
ATOM 667 C C . SER A 1 81 ? -8.556 -5.260 4.129 1.00 94.31 81 SER A C 1
ATOM 669 O O . SER A 1 81 ? -8.078 -4.640 5.078 1.00 94.31 81 SER A O 1
ATOM 671 N N . SER A 1 82 ? -9.807 -5.035 3.725 1.00 92.75 82 SER A N 1
ATOM 672 C CA . SER A 1 82 ? -10.689 -4.018 4.320 1.00 92.75 82 SER A CA 1
ATOM 673 C C . SER A 1 82 ? -10.822 -4.150 5.833 1.00 92.75 82 SER A C 1
ATOM 675 O O . SER A 1 82 ? -11.074 -3.168 6.514 1.00 92.75 82 SER A O 1
ATOM 677 N N . ASP A 1 83 ? -10.671 -5.367 6.352 1.00 91.50 83 ASP A N 1
ATOM 678 C CA . ASP A 1 83 ? -10.856 -5.689 7.763 1.00 91.50 83 ASP A CA 1
ATOM 679 C C . ASP A 1 83 ? -9.535 -5.553 8.559 1.00 91.50 83 ASP A C 1
ATOM 681 O O . ASP A 1 83 ? -9.488 -5.872 9.744 1.00 91.50 83 ASP A O 1
ATOM 685 N N . GLY A 1 84 ? -8.465 -5.053 7.925 1.00 91.50 84 GLY A N 1
ATOM 686 C CA . GLY A 1 84 ? -7.187 -4.742 8.571 1.00 91.50 84 GLY A CA 1
ATOM 687 C C . GLY A 1 84 ? -6.199 -5.899 8.661 1.00 91.50 84 GLY A C 1
ATOM 688 O O . GLY A 1 84 ? -5.196 -5.800 9.361 1.00 91.50 84 GLY A O 1
ATOM 689 N N . VAL A 1 85 ? -6.461 -6.999 7.957 1.00 93.50 85 VAL A N 1
ATOM 690 C CA . VAL A 1 85 ? -5.538 -8.139 7.891 1.00 93.50 85 VAL A CA 1
ATOM 691 C C . VAL A 1 85 ? -4.476 -7.877 6.828 1.00 93.50 85 VAL A C 1
ATOM 693 O O . VAL A 1 85 ? -4.833 -7.666 5.665 1.00 93.50 85 VAL A O 1
ATOM 696 N N . LEU A 1 86 ? -3.198 -7.932 7.219 1.00 94.69 86 LEU A N 1
ATOM 697 C CA . LEU A 1 86 ? -2.063 -7.986 6.296 1.00 94.69 86 LEU A CA 1
ATOM 698 C C . LEU A 1 86 ? -2.121 -9.303 5.511 1.00 94.69 86 LEU A C 1
ATOM 700 O O . LEU A 1 86 ? -1.966 -10.380 6.085 1.00 94.69 86 LEU A O 1
ATOM 704 N N . VAL A 1 87 ? -2.364 -9.209 4.207 1.00 94.44 87 VAL A N 1
ATOM 705 C CA . VAL A 1 87 ? -2.480 -10.360 3.303 1.00 94.44 87 VAL A CA 1
ATOM 706 C C . VAL A 1 87 ? -1.099 -10.807 2.842 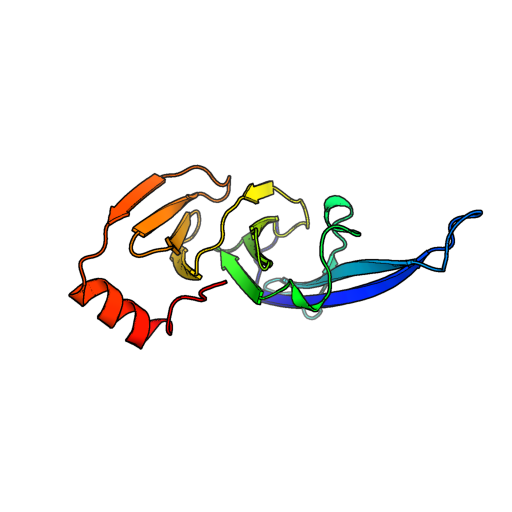1.00 94.44 87 VAL A C 1
ATOM 708 O O . VAL A 1 87 ? -0.781 -11.995 2.892 1.00 94.44 87 VAL A O 1
ATOM 711 N N . LYS A 1 88 ? -0.277 -9.857 2.387 1.00 92.94 88 LYS A N 1
ATOM 712 C CA . LYS A 1 88 ? 1.046 -10.135 1.829 1.00 92.94 88 LYS A CA 1
ATOM 713 C C . LYS A 1 88 ? 1.935 -8.894 1.890 1.00 92.94 88 LYS A C 1
ATOM 715 O O . LYS A 1 88 ? 1.469 -7.806 1.572 1.00 92.94 88 LYS A O 1
ATOM 720 N N . SER A 1 89 ? 3.207 -9.096 2.226 1.00 92.00 89 SER A N 1
ATOM 721 C CA . SER A 1 89 ? 4.289 -8.132 1.991 1.00 92.00 89 SER A CA 1
ATOM 722 C C . SER A 1 89 ? 5.094 -8.574 0.769 1.00 92.00 89 SER A C 1
ATOM 724 O O . SER A 1 89 ? 5.386 -9.768 0.624 1.00 92.00 89 SER A O 1
ATOM 726 N N . MET A 1 90 ? 5.427 -7.634 -0.111 1.00 88.12 90 MET A N 1
ATOM 727 C CA . MET A 1 90 ? 6.155 -7.876 -1.361 1.00 88.12 90 MET A CA 1
ATOM 728 C C . MET A 1 90 ? 7.275 -6.843 -1.542 1.00 88.12 90 MET A C 1
ATOM 730 O O . MET A 1 90 ? 7.185 -5.747 -1.005 1.00 88.12 90 MET A O 1
ATOM 734 N N . GLY A 1 91 ? 8.310 -7.158 -2.321 1.00 74.88 91 GLY A N 1
ATOM 735 C CA . GLY A 1 91 ? 9.352 -6.196 -2.728 1.00 74.88 91 GLY A CA 1
ATOM 736 C C . GLY A 1 91 ? 9.828 -6.472 -4.160 1.00 74.88 91 GLY A C 1
ATOM 737 O O . GLY A 1 91 ? 9.321 -7.431 -4.745 1.00 74.88 91 GLY A O 1
ATOM 738 N N . PRO A 1 92 ? 10.811 -5.732 -4.713 1.00 64.38 92 PRO A N 1
ATOM 739 C CA . PRO A 1 92 ? 11.070 -4.302 -4.533 1.00 64.38 92 PRO A CA 1
ATOM 740 C C . PRO A 1 92 ? 10.060 -3.438 -5.322 1.00 64.38 92 PRO A C 1
ATOM 742 O O . PRO A 1 92 ? 9.278 -3.935 -6.132 1.00 64.38 92 PRO A O 1
ATOM 745 N N . CYS A 1 93 ? 10.022 -2.154 -4.976 1.00 70.56 93 CYS A N 1
ATOM 746 C CA . CYS A 1 93 ? 8.948 -1.207 -5.261 1.00 70.56 93 CYS A CA 1
ATOM 747 C C . CYS A 1 93 ? 8.855 -0.740 -6.710 1.00 70.56 93 CYS A C 1
ATOM 749 O O . CYS A 1 93 ? 9.806 -0.189 -7.241 1.00 70.56 93 CYS A O 1
ATOM 751 N N . GLY A 1 94 ? 7.643 -0.789 -7.259 1.00 77.00 94 GLY A N 1
ATOM 752 C CA . GLY A 1 94 ? 7.265 -0.019 -8.436 1.00 77.00 94 GLY A CA 1
ATOM 753 C C . GLY A 1 94 ? 6.051 0.864 -8.172 1.00 77.00 94 GLY A C 1
ATOM 754 O O . GLY A 1 94 ? 5.445 0.854 -7.097 1.00 77.00 94 GLY A O 1
ATOM 755 N N . GLN A 1 95 ? 5.670 1.633 -9.179 1.00 84.12 95 GLN A N 1
ATOM 756 C CA . GLN A 1 95 ? 4.495 2.484 -9.129 1.00 84.12 95 GLN A CA 1
ATOM 757 C C . GLN A 1 95 ? 3.245 1.700 -9.537 1.00 84.12 95 GLN A C 1
ATOM 759 O O . GLN A 1 95 ? 3.224 1.068 -10.591 1.00 84.12 95 GLN A O 1
ATOM 764 N N . ILE A 1 96 ? 2.175 1.777 -8.742 1.00 86.44 96 ILE A N 1
ATOM 765 C CA . ILE A 1 96 ? 0.858 1.277 -9.161 1.00 86.44 96 ILE A CA 1
ATOM 766 C C . ILE A 1 96 ? 0.334 2.194 -10.266 1.00 86.44 96 ILE A C 1
ATOM 768 O O . ILE A 1 96 ? 0.109 3.379 -10.029 1.00 86.44 96 ILE A O 1
ATOM 772 N N . VAL A 1 97 ? 0.149 1.628 -11.458 1.00 87.75 97 VAL A N 1
ATOM 773 C CA . VAL A 1 97 ? -0.320 2.339 -12.663 1.00 87.75 97 VAL A CA 1
ATOM 774 C C . VAL A 1 97 ? -1.718 1.896 -13.098 1.00 87.75 97 VAL A C 1
ATOM 776 O O . VAL A 1 97 ? -2.321 2.500 -13.974 1.00 87.75 97 VAL A O 1
ATOM 779 N N . GLY A 1 98 ? -2.273 0.854 -12.477 1.00 87.06 98 GLY A N 1
ATOM 780 C CA . GLY A 1 98 ? -3.635 0.411 -12.753 1.00 87.06 98 GLY A CA 1
ATOM 781 C C . GLY A 1 98 ? -4.142 -0.586 -11.722 1.00 87.06 98 GLY A C 1
ATOM 782 O O . GLY A 1 98 ? -3.359 -1.297 -11.089 1.00 87.06 98 GLY A O 1
ATOM 783 N N . SER A 1 99 ? -5.459 -0.655 -11.563 1.00 88.56 99 SER A N 1
ATOM 784 C CA . SER A 1 99 ? -6.117 -1.615 -10.678 1.00 88.56 99 SER A CA 1
ATOM 785 C C . SER A 1 99 ? -7.511 -1.963 -11.178 1.00 88.56 99 SER A C 1
ATOM 787 O O . SER A 1 99 ? -8.258 -1.066 -11.561 1.00 88.56 99 SER A O 1
ATOM 789 N N . ASP A 1 100 ? -7.864 -3.238 -11.058 1.00 86.75 100 ASP A N 1
ATOM 790 C CA . ASP A 1 100 ? -9.202 -3.782 -11.281 1.00 86.75 100 ASP A CA 1
ATOM 791 C C . ASP A 1 100 ? -9.760 -4.351 -9.961 1.00 86.75 100 ASP A C 1
ATOM 793 O O . ASP A 1 100 ? -9.169 -4.188 -8.891 1.00 86.75 100 ASP A O 1
ATOM 797 N N . GLU A 1 101 ? -10.898 -5.053 -10.011 1.00 84.25 101 GLU A N 1
ATOM 798 C CA . GLU A 1 101 ? -11.570 -5.590 -8.816 1.00 84.25 101 GLU A CA 1
ATOM 799 C C . GLU A 1 101 ? -10.688 -6.519 -7.965 1.00 84.25 101 GLU A C 1
ATOM 801 O O . GLU A 1 101 ? -10.776 -6.497 -6.738 1.00 84.25 101 GLU A O 1
ATOM 806 N N . ASN A 1 102 ? -9.860 -7.350 -8.608 1.00 86.31 102 ASN A N 1
ATOM 807 C CA . ASN A 1 102 ? -9.085 -8.409 -7.946 1.00 86.31 102 ASN A CA 1
ATOM 808 C C . ASN A 1 102 ? -7.603 -8.427 -8.348 1.00 86.31 102 ASN A C 1
ATOM 810 O O . ASN A 1 102 ? -6.883 -9.381 -8.025 1.00 86.31 102 ASN A O 1
ATOM 814 N N . SER A 1 103 ? -7.145 -7.395 -9.049 1.00 91.12 103 SER A N 1
ATOM 815 C CA . SER A 1 103 ? -5.786 -7.307 -9.570 1.00 91.12 103 SER A CA 1
ATOM 816 C C . SER A 1 103 ? -5.303 -5.872 -9.655 1.00 91.12 103 SER A C 1
ATOM 818 O O . SER A 1 103 ? -6.086 -4.927 -9.664 1.00 91.12 103 SER A O 1
ATOM 820 N N . PHE A 1 104 ? -3.992 -5.713 -9.721 1.00 90.62 104 PHE A N 1
ATOM 821 C CA . PHE A 1 104 ? -3.343 -4.430 -9.934 1.00 90.62 104 PHE A CA 1
ATOM 822 C C . PHE A 1 104 ? -2.077 -4.611 -10.750 1.00 90.62 104 PHE A C 1
ATOM 824 O O . PHE A 1 104 ? -1.457 -5.673 -10.741 1.00 90.62 104 PHE A O 1
ATOM 831 N N . THR A 1 105 ? -1.710 -3.557 -11.462 1.00 91.06 105 THR A N 1
ATOM 832 C CA . THR A 1 105 ? -0.526 -3.518 -12.307 1.00 91.06 105 THR A CA 1
ATOM 833 C C . THR A 1 105 ? 0.469 -2.545 -11.710 1.00 91.06 105 THR A C 1
ATOM 835 O O . THR A 1 105 ? 0.133 -1.395 -11.410 1.00 91.06 105 THR A O 1
ATOM 838 N N . VAL A 1 106 ? 1.700 -3.016 -11.557 1.00 89.50 106 VAL A N 1
ATOM 839 C CA . VAL A 1 106 ? 2.827 -2.199 -11.135 1.00 89.50 106 VAL A CA 1
ATOM 840 C C . VAL A 1 106 ? 3.820 -2.052 -12.263 1.00 89.50 106 VAL A C 1
ATOM 842 O O . VAL A 1 106 ? 4.137 -3.014 -12.956 1.00 89.50 106 VAL A O 1
ATOM 845 N N . ARG A 1 107 ? 4.303 -0.824 -12.422 1.00 88.94 107 ARG A N 1
ATOM 846 C CA . ARG A 1 107 ? 5.421 -0.475 -13.281 1.00 88.94 107 ARG A CA 1
ATOM 847 C C . ARG A 1 107 ? 6.687 -0.403 -12.443 1.00 88.94 107 ARG A C 1
ATOM 849 O O . ARG A 1 107 ? 6.729 0.386 -11.499 1.00 88.94 107 ARG A O 1
ATOM 856 N N . HIS A 1 108 ? 7.687 -1.200 -12.801 1.00 88.50 108 HIS A N 1
ATOM 857 C CA . HIS A 1 108 ? 9.013 -1.129 -12.206 1.00 88.50 108 HIS A CA 1
ATOM 858 C C . HIS A 1 108 ? 10.122 -1.349 -13.242 1.00 88.50 108 HIS A C 1
ATOM 860 O O . HIS A 1 108 ? 10.100 -2.355 -13.948 1.00 88.50 108 HIS A O 1
ATOM 866 N N . HIS A 1 109 ? 11.082 -0.429 -13.345 1.00 87.31 109 HIS A N 1
ATOM 867 C CA . HIS A 1 109 ? 12.240 -0.480 -14.242 1.00 87.31 109 HIS A CA 1
ATOM 868 C C . HIS A 1 109 ? 11.887 -0.868 -15.688 1.00 87.31 109 HIS A C 1
ATOM 870 O O . HIS A 1 109 ? 12.537 -1.708 -16.313 1.00 87.31 109 HIS A O 1
ATOM 876 N N . GLY A 1 110 ? 10.824 -0.263 -16.225 1.00 87.44 110 GLY A N 1
ATOM 877 C CA . GLY A 1 110 ? 10.357 -0.542 -17.588 1.00 87.44 110 GLY A CA 1
ATOM 878 C C . GLY A 1 110 ? 9.654 -1.895 -17.761 1.00 87.44 110 GLY A C 1
ATOM 879 O O . GLY A 1 110 ? 9.478 -2.349 -18.889 1.00 87.44 110 GLY A O 1
ATOM 880 N N . VAL A 1 111 ? 9.232 -2.547 -16.678 1.00 91.50 111 VAL A N 1
ATOM 881 C CA . VAL A 1 111 ? 8.413 -3.766 -16.703 1.00 91.50 111 VAL A CA 1
ATOM 882 C C . VAL A 1 111 ? 7.052 -3.473 -16.081 1.00 91.50 111 VAL A C 1
ATOM 884 O O . VAL A 1 111 ? 6.968 -2.867 -15.016 1.00 91.50 111 VAL A O 1
ATOM 887 N N . LEU A 1 112 ? 5.978 -3.907 -16.742 1.00 92.81 112 LEU A N 1
ATOM 888 C CA . LEU A 1 112 ? 4.653 -4.009 -16.141 1.00 92.81 112 LEU A CA 1
ATOM 889 C C . LEU A 1 112 ? 4.451 -5.419 -15.603 1.00 92.81 112 LEU A C 1
ATOM 891 O O . LEU A 1 112 ? 4.479 -6.381 -16.373 1.00 92.81 112 LEU A O 1
ATOM 895 N N . THR A 1 113 ? 4.174 -5.525 -14.311 1.00 92.62 113 THR A N 1
ATOM 896 C CA . THR A 1 113 ? 3.812 -6.781 -13.657 1.00 92.62 113 THR A CA 1
ATOM 897 C C . THR A 1 113 ? 2.397 -6.676 -13.110 1.00 92.62 113 THR A C 1
ATOM 899 O O . THR A 1 113 ? 2.079 -5.789 -12.314 1.00 92.62 113 THR A O 1
ATOM 902 N N . GLY A 1 114 ? 1.532 -7.585 -13.553 1.00 92.81 114 GLY A N 1
ATOM 903 C CA . GLY A 1 114 ? 0.188 -7.747 -13.014 1.00 92.81 114 GLY A CA 1
ATOM 904 C C . GLY A 1 114 ? 0.206 -8.693 -11.820 1.00 92.81 114 GLY A C 1
ATOM 905 O O . GLY A 1 114 ? 0.774 -9.782 -11.901 1.00 92.81 114 GLY A O 1
ATOM 906 N N . TYR A 1 115 ? -0.458 -8.314 -10.737 1.00 92.69 115 TYR A N 1
ATOM 907 C CA . TYR A 1 115 ? -0.610 -9.123 -9.533 1.00 92.69 115 TYR A CA 1
ATOM 908 C C . TYR A 1 115 ? -2.082 -9.282 -9.177 1.00 92.69 115 TYR A C 1
ATOM 910 O O . TYR A 1 115 ? -2.892 -8.390 -9.430 1.00 92.69 115 TYR A O 1
ATOM 918 N N . ASN A 1 116 ? -2.430 -10.392 -8.531 1.00 92.50 116 ASN A N 1
ATOM 919 C CA . ASN A 1 116 ? -3.719 -10.521 -7.855 1.00 92.50 116 ASN A CA 1
ATOM 920 C C . ASN A 1 116 ? -3.661 -10.004 -6.403 1.00 92.50 116 ASN A C 1
ATOM 922 O O . ASN A 1 116 ? -2.595 -9.729 -5.855 1.00 92.50 116 ASN A O 1
ATOM 926 N N . ILE A 1 117 ? -4.815 -9.940 -5.733 1.00 90.88 117 ILE A N 1
ATOM 927 C CA . ILE A 1 117 ? -4.935 -9.522 -4.317 1.00 90.88 117 ILE A CA 1
ATOM 928 C C . ILE A 1 117 ? -4.178 -10.406 -3.309 1.00 90.88 117 ILE A C 1
ATOM 930 O O . ILE A 1 117 ? -4.073 -10.042 -2.140 1.00 90.88 117 ILE A O 1
ATOM 934 N N . LYS A 1 118 ? -3.662 -11.571 -3.723 1.00 91.88 118 LYS A N 1
ATOM 935 C CA . LYS A 1 118 ? -2.806 -12.431 -2.887 1.00 91.88 118 LYS A CA 1
ATOM 936 C C . LYS A 1 118 ? -1.317 -12.136 -3.082 1.00 91.88 118 LYS A C 1
ATOM 938 O O . LYS A 1 118 ? -0.490 -12.723 -2.385 1.00 91.88 118 LYS A O 1
ATOM 943 N N . GLY A 1 119 ? -0.979 -11.242 -4.011 1.00 90.12 119 GLY A N 1
ATOM 944 C CA . GLY A 1 119 ? 0.393 -10.946 -4.401 1.00 90.12 119 GLY A CA 1
ATOM 945 C C . GLY A 1 119 ? 1.002 -11.986 -5.343 1.00 90.12 119 GLY A C 1
ATOM 946 O O . GLY A 1 119 ? 2.221 -12.100 -5.426 1.00 90.12 119 GLY A O 1
ATOM 947 N N . GLU A 1 120 ? 0.182 -12.786 -6.025 1.00 92.69 120 GLU A N 1
ATOM 948 C CA . GLU A 1 120 ? 0.664 -13.734 -7.033 1.00 92.69 120 GLU A CA 1
ATOM 949 C C . GLU A 1 120 ? 0.755 -13.032 -8.390 1.00 92.69 120 GLU A C 1
ATOM 951 O O . GLU A 1 120 ? -0.153 -12.285 -8.767 1.00 92.69 120 GLU A O 1
ATOM 956 N N . ILE A 1 121 ? 1.840 -13.288 -9.122 1.00 92.81 121 ILE A N 1
ATOM 957 C CA . ILE A 1 121 ? 2.066 -12.736 -10.460 1.00 92.81 121 ILE A CA 1
ATOM 958 C C . ILE A 1 121 ? 1.076 -13.373 -11.440 1.00 92.81 121 ILE A C 1
ATOM 960 O O . ILE A 1 121 ? 0.985 -14.595 -11.547 1.00 92.81 121 ILE A O 1
ATOM 964 N N . LEU A 1 122 ? 0.354 -12.527 -12.170 1.00 93.62 122 LEU A N 1
ATOM 965 C CA . LEU A 1 122 ? -0.555 -12.909 -13.250 1.00 93.62 122 LEU A CA 1
ATOM 966 C C . LEU A 1 122 ? 0.133 -12.863 -14.619 1.00 93.62 122 LEU A C 1
ATOM 968 O O . LEU A 1 122 ? -0.234 -13.613 -15.520 1.00 93.62 122 LEU A O 1
ATOM 972 N N . GLY A 1 123 ? 1.131 -11.993 -14.773 1.00 93.88 123 GLY A N 1
ATOM 973 C CA . GLY A 1 123 ? 1.909 -11.851 -15.995 1.00 93.88 123 GLY A CA 1
ATOM 974 C C . GLY A 1 123 ? 2.852 -10.656 -15.940 1.00 93.88 123 GLY A C 1
ATOM 975 O O . GLY A 1 123 ? 2.671 -9.747 -15.129 1.00 93.88 123 GLY A O 1
ATOM 976 N N . GLU A 1 124 ? 3.845 -10.671 -16.824 1.00 95.00 124 GLU A N 1
ATOM 977 C CA . GLU A 1 124 ? 4.870 -9.636 -16.940 1.00 95.00 124 GLU A CA 1
ATOM 978 C C . GLU A 1 124 ? 5.047 -9.231 -18.399 1.00 95.00 124 GLU A C 1
ATOM 980 O O . GLU A 1 124 ? 4.956 -10.064 -19.307 1.00 95.00 124 GLU A O 1
ATOM 985 N N . ARG A 1 125 ? 5.314 -7.946 -18.628 1.00 94.38 125 ARG A N 1
ATOM 986 C CA . ARG A 1 125 ? 5.601 -7.413 -19.957 1.00 94.38 125 ARG A CA 1
ATOM 987 C C . ARG A 1 125 ? 6.615 -6.283 -19.879 1.00 94.38 125 ARG A C 1
ATOM 989 O O . ARG A 1 125 ? 6.412 -5.309 -19.162 1.00 94.38 125 ARG A O 1
ATOM 996 N N . MET A 1 126 ? 7.672 -6.386 -20.676 1.00 95.31 126 MET A N 1
ATOM 997 C CA . MET A 1 126 ? 8.620 -5.293 -20.869 1.00 95.31 126 MET A CA 1
ATOM 998 C C . MET A 1 126 ? 7.983 -4.186 -21.718 1.00 95.31 126 MET A C 1
ATOM 1000 O O . MET A 1 126 ? 7.313 -4.468 -22.718 1.00 95.31 126 MET A O 1
ATOM 1004 N N . LEU A 1 127 ? 8.183 -2.944 -21.295 1.00 92.44 127 LEU A N 1
ATOM 1005 C CA . LEU A 1 127 ? 7.743 -1.748 -21.996 1.00 92.44 127 LEU A CA 1
ATOM 1006 C C . LEU A 1 127 ? 8.772 -1.335 -23.047 1.00 92.44 127 LEU A C 1
ATOM 1008 O O . LEU A 1 127 ? 9.981 -1.436 -22.820 1.00 92.44 127 LEU A O 1
ATOM 1012 N N . THR A 1 128 ? 8.300 -0.832 -24.185 1.00 94.88 128 THR A N 1
ATOM 1013 C CA . THR A 1 128 ? 9.172 -0.122 -25.128 1.00 94.88 128 THR A CA 1
ATOM 1014 C C . THR A 1 128 ? 9.509 1.277 -24.593 1.00 94.88 128 THR A C 1
ATOM 1016 O O . THR A 1 128 ? 8.797 1.795 -23.728 1.00 94.88 128 THR A O 1
ATOM 1019 N N . PRO A 1 129 ? 10.568 1.937 -25.096 1.00 93.75 129 PRO A N 1
ATOM 1020 C CA . PRO A 1 129 ? 10.894 3.309 -24.702 1.00 93.75 129 PRO A CA 1
ATOM 1021 C C . PRO A 1 129 ? 9.734 4.298 -24.890 1.00 93.75 129 PRO A C 1
ATOM 1023 O O . PRO A 1 129 ? 9.543 5.186 -24.062 1.00 93.75 129 PRO A O 1
ATOM 1026 N N . GLU A 1 130 ? 8.939 4.132 -25.950 1.00 93.75 130 GLU A N 1
ATOM 1027 C CA . GLU A 1 130 ? 7.758 4.958 -26.214 1.00 93.75 130 GLU A CA 1
ATOM 1028 C C . GLU A 1 130 ? 6.679 4.747 -25.147 1.00 93.75 130 GLU A C 1
ATOM 1030 O O . GLU A 1 130 ? 6.104 5.712 -24.651 1.00 93.75 130 GLU A O 1
ATOM 1035 N N . GLU A 1 131 ? 6.438 3.499 -24.745 1.00 92.62 131 GLU A N 1
ATOM 1036 C CA . GLU A 1 131 ? 5.468 3.182 -23.694 1.00 92.62 131 GLU A CA 1
ATOM 1037 C C . GLU A 1 131 ? 5.926 3.681 -22.320 1.00 92.62 131 GLU A C 1
ATOM 1039 O O . GLU A 1 131 ? 5.105 4.150 -21.536 1.00 92.62 131 GLU A O 1
ATOM 1044 N N . ILE A 1 132 ? 7.232 3.636 -22.031 1.00 91.19 132 ILE A N 1
ATOM 1045 C CA . ILE A 1 132 ? 7.795 4.224 -20.806 1.00 91.19 132 ILE A CA 1
ATOM 1046 C C . ILE A 1 132 ? 7.512 5.728 -20.772 1.00 91.19 132 ILE A C 1
ATOM 1048 O O . ILE A 1 132 ? 7.023 6.224 -19.758 1.00 91.19 132 ILE A O 1
ATOM 1052 N N . ALA A 1 133 ? 7.758 6.436 -21.880 1.00 90.38 133 ALA A N 1
ATOM 1053 C CA . ALA A 1 133 ? 7.482 7.866 -21.980 1.00 90.38 133 ALA A CA 1
ATOM 1054 C C . ALA A 1 133 ? 5.987 8.179 -21.797 1.00 90.38 133 ALA A C 1
ATOM 1056 O O . ALA A 1 133 ? 5.644 9.101 -21.061 1.00 90.38 133 ALA A O 1
ATOM 1057 N N . MET A 1 134 ? 5.098 7.377 -22.390 1.00 90.12 134 MET A N 1
ATOM 1058 C CA . MET A 1 134 ? 3.651 7.520 -22.189 1.00 90.12 134 MET A CA 1
ATOM 1059 C C . MET A 1 134 ? 3.249 7.314 -20.723 1.00 90.12 134 MET A C 1
ATOM 1061 O O . MET A 1 134 ? 2.489 8.109 -20.172 1.00 90.12 134 MET A O 1
ATOM 1065 N N . CYS A 1 135 ? 3.779 6.283 -20.062 1.00 87.62 135 CYS A N 1
ATOM 1066 C CA . CYS A 1 135 ? 3.505 6.055 -18.646 1.00 87.62 135 CYS A CA 1
ATOM 1067 C C . CYS A 1 135 ? 4.066 7.178 -17.756 1.00 87.62 135 CYS A C 1
ATOM 1069 O O . CYS A 1 135 ? 3.446 7.512 -16.749 1.00 87.62 135 CYS A O 1
ATOM 1071 N N . ASP A 1 136 ? 5.210 7.769 -18.110 1.00 89.69 136 ASP A N 1
ATOM 1072 C CA . ASP A 1 136 ? 5.778 8.912 -17.389 1.00 89.69 136 ASP A CA 1
ATOM 1073 C C . ASP A 1 136 ? 4.904 10.166 -17.496 1.00 89.69 136 ASP A C 1
ATOM 1075 O O . ASP A 1 136 ? 4.803 10.928 -16.533 1.00 89.69 136 ASP A O 1
ATOM 1079 N N . GLU A 1 137 ? 4.266 10.387 -18.645 1.00 89.94 137 GLU A N 1
ATOM 1080 C CA . GLU A 1 137 ? 3.322 11.490 -18.834 1.00 89.94 137 GLU A CA 1
ATOM 1081 C C . GLU A 1 137 ? 2.024 11.280 -18.043 1.00 89.94 137 GLU A C 1
ATOM 1083 O O . GLU A 1 137 ? 1.511 12.227 -17.444 1.00 89.94 137 GLU A O 1
ATOM 1088 N N . GLU A 1 138 ? 1.503 10.052 -18.013 1.00 88.31 138 GLU A N 1
ATOM 1089 C CA . GLU A 1 138 ? 0.210 9.742 -17.394 1.00 88.31 138 GLU A CA 1
ATOM 1090 C C . GLU A 1 138 ? 0.297 9.579 -15.871 1.00 88.31 138 GLU A C 1
ATOM 1092 O O . GLU A 1 138 ? -0.525 10.119 -15.127 1.00 88.31 138 GLU A O 1
ATOM 1097 N N . PHE A 1 139 ? 1.310 8.859 -15.393 1.00 84.50 139 PHE A N 1
ATOM 1098 C CA . PHE A 1 139 ? 1.448 8.493 -13.983 1.00 84.50 139 PHE A CA 1
ATOM 1099 C C . PHE A 1 139 ? 2.558 9.279 -13.278 1.00 84.50 139 PHE A C 1
ATOM 1101 O O . PHE A 1 139 ? 2.715 9.176 -12.061 1.00 84.50 139 PHE A O 1
ATOM 1108 N N . GLY A 1 140 ? 3.306 10.105 -14.008 1.00 84.88 140 GLY A N 1
ATOM 1109 C CA . GLY A 1 140 ? 4.536 10.717 -13.521 1.00 84.88 140 GLY A CA 1
ATOM 1110 C C . GLY A 1 140 ? 5.726 9.781 -13.698 1.00 84.88 140 GLY A C 1
ATOM 1111 O O . GLY A 1 140 ? 5.576 8.590 -13.965 1.00 84.88 140 GLY A O 1
ATOM 1112 N N . LYS A 1 141 ? 6.933 10.325 -13.541 1.00 82.88 141 LYS A N 1
ATOM 1113 C CA . LYS A 1 141 ? 8.155 9.520 -13.611 1.00 82.88 141 LYS A CA 1
ATOM 1114 C C . LYS A 1 141 ? 8.156 8.443 -12.540 1.00 82.88 141 LYS A C 1
ATOM 1116 O O . LYS A 1 141 ? 7.689 8.679 -11.422 1.00 82.88 141 LYS A O 1
ATOM 1121 N N . GLU A 1 142 ? 8.707 7.288 -12.894 1.00 76.06 142 GLU A N 1
ATOM 1122 C CA . GLU A 1 142 ? 8.923 6.218 -11.931 1.00 76.06 142 GLU A CA 1
ATOM 1123 C C . GLU A 1 142 ? 9.702 6.752 -10.719 1.00 76.06 142 GLU A C 1
ATOM 1125 O O . GLU A 1 142 ? 10.598 7.593 -10.843 1.00 76.06 142 GLU A O 1
ATOM 1130 N N . ILE A 1 143 ? 9.297 6.319 -9.526 1.00 66.44 143 ILE A N 1
ATOM 1131 C CA . ILE A 1 143 ? 9.969 6.711 -8.293 1.00 66.44 143 ILE A CA 1
ATOM 1132 C C . ILE A 1 143 ? 11.261 5.893 -8.218 1.00 66.44 143 ILE A C 1
ATOM 1134 O O . ILE A 1 143 ? 11.259 4.796 -7.668 1.00 66.44 143 ILE A O 1
ATOM 1138 N N . ASP A 1 144 ? 12.341 6.426 -8.786 1.00 59.41 144 ASP A N 1
ATOM 1139 C CA . ASP A 1 144 ? 13.689 5.897 -8.574 1.00 59.41 144 ASP A CA 1
ATOM 1140 C C . ASP A 1 144 ? 14.089 6.104 -7.093 1.00 59.41 144 ASP A C 1
ATOM 1142 O O . ASP A 1 144 ? 13.841 7.170 -6.515 1.00 59.41 144 ASP A O 1
ATOM 1146 N N . GLU A 1 145 ? 14.636 5.057 -6.462 1.00 53.34 145 GLU A N 1
ATOM 1147 C CA . GLU A 1 145 ? 14.971 4.976 -5.020 1.00 53.34 145 GLU A CA 1
ATOM 1148 C C . GLU A 1 145 ? 15.864 6.093 -4.445 1.00 53.34 145 GLU A C 1
ATOM 1150 O O . GLU A 1 145 ? 16.795 6.568 -5.132 1.00 53.34 145 GLU A O 1
#